Protein AF-A0A354XGJ2-F1 (afdb_monomer)

pLDDT: mean 89.41, std 8.44, range [53.97, 97.81]

Secondary structure (DSSP, 8-state):
-TTGGGEETTEE---EEEEE-TTSPEEEEEETTTEEEETTEEEEHHHHHHHHHTSTT-SEEEEEEEEETTTEEEEEEEEE-

Solvent-accessible surface area (backbone atoms only — not comparable to full-atom values): 4901 Å² total; per-residue (Å²): 109,85,70,59,77,33,53,55,98,92,40,78,60,83,51,64,35,64,52,72,49,100,86,69,51,75,46,78,77,49,40,65,86,52,52,29,54,39,70,88,41,82,41,58,24,66,62,52,28,59,59,52,49,71,40,91,71,39,73,45,58,49,47,44,65,37,83,33,98,87,31,56,18,40,83,44,77,50,75,40,97

Radius of gyration: 15.97 Å; Cα contacts (8 Å, |Δi|>4): 123; chains: 1; bounding box: 41×35×41 Å

Nearest PDB structures (foldseek):
  8wev-assembly1_A-2  TM=8.270E-01  e=4.536E-07  Amycolatopsis thermoflava N1165
  5gtd-assembly1_A  TM=7.997E-01  e=5.746E-07  Bacillus subtilis subsp. subtilis str. 168
  5kyt-assembly2_B  TM=8.408E-01  e=2.516E-06  Photinus pyralis
  5kyv-assembly2_B  TM=8.394E-01  e=2.372E-06  Photinus pyralis
  3ni2-assembly1_A  TM=6.159E-01  e=1.238E-06  Populus tomentosa

Mean predicted aligned error: 7.29 Å

Sequence (81 aa):
TRSEELWREGWLHTGDVGSLDAHGFLAISDRIKDVIKTGGEWLSSLELESYISQCPGVAEVAVIGVADDKWGERPAALVVP

Foldseek 3Di:
DVQVVQDDPNDGNPQWDWDADPVGDIDTDGGVQQWEQFQNDTDGQVVVQVVVCPDPQFPGKGWHWDQDPRTRTDIDIDTDD

Structure (mmCIF, N/CA/C/O backbone):
data_AF-A0A354XGJ2-F1
#
_entry.id   AF-A0A354XGJ2-F1
#
loop_
_atom_site.group_PDB
_atom_site.id
_atom_site.type_symbol
_atom_site.label_atom_id
_atom_site.label_alt_id
_atom_site.label_comp_id
_atom_site.label_asym_id
_atom_site.label_entity_id
_atom_site.label_seq_id
_atom_site.pdbx_PDB_ins_code
_atom_site.Cartn_x
_atom_site.Cartn_y
_atom_site.Cartn_z
_atom_site.occupancy
_atom_site.B_iso_or_equiv
_atom_site.auth_seq_id
_atom_site.auth_comp_id
_atom_site.auth_asym_id
_atom_site.auth_atom_id
_atom_site.pdbx_PDB_model_num
ATOM 1 N N . THR A 1 1 ? 0.609 -22.312 -13.827 1.00 53.97 1 THR A N 1
ATOM 2 C CA . THR A 1 1 ? 0.426 -21.706 -12.477 1.00 53.97 1 THR A CA 1
ATOM 3 C C . THR A 1 1 ? 0.582 -20.201 -12.589 1.00 53.97 1 THR A C 1
ATOM 5 O O . THR A 1 1 ? 1.212 -19.753 -13.534 1.00 53.97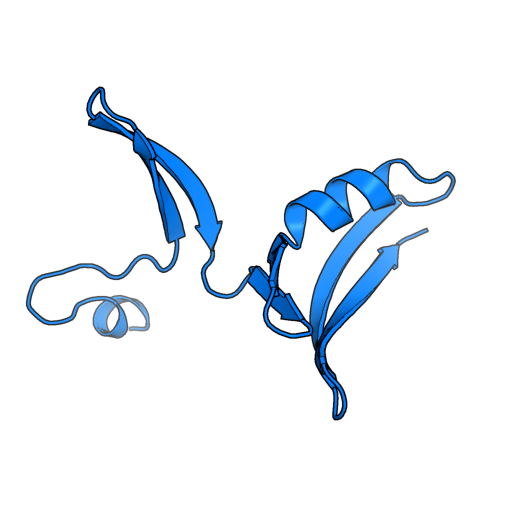 1 THR A O 1
ATOM 8 N N . ARG A 1 2 ? 0.083 -19.403 -11.630 1.00 62.84 2 ARG A N 1
ATOM 9 C CA . ARG A 1 2 ? 0.297 -17.934 -11.602 1.00 62.84 2 ARG A CA 1
ATOM 10 C C . ARG A 1 2 ? 1.775 -17.519 -11.758 1.00 62.84 2 ARG A C 1
ATOM 12 O O . ARG A 1 2 ? 2.063 -16.405 -12.158 1.00 62.84 2 ARG A O 1
ATOM 19 N N . SER A 1 3 ? 2.707 -18.423 -11.452 1.00 72.69 3 SER A N 1
ATOM 20 C CA . SER A 1 3 ? 4.153 -18.255 -11.617 1.00 72.69 3 SER A CA 1
ATOM 21 C C . SER A 1 3 ? 4.626 -18.206 -13.077 1.00 72.69 3 SER A C 1
ATOM 23 O O . SER A 1 3 ? 5.591 -17.506 -13.353 1.00 72.69 3 SER A O 1
ATOM 25 N N . GLU A 1 4 ? 3.980 -18.918 -14.008 1.00 81.00 4 GLU A N 1
ATOM 26 C CA . GLU A 1 4 ? 4.364 -18.924 -15.435 1.00 81.00 4 GLU A CA 1
ATOM 27 C C . GLU A 1 4 ? 4.043 -17.582 -16.107 1.00 81.00 4 GLU A C 1
ATOM 29 O O . GLU A 1 4 ? 4.796 -17.118 -16.954 1.00 81.00 4 GLU A O 1
ATOM 34 N N . GLU A 1 5 ? 2.977 -16.911 -15.662 1.00 82.38 5 GLU A N 1
ATOM 35 C CA . GLU A 1 5 ? 2.545 -15.594 -16.155 1.00 82.38 5 GLU A CA 1
ATOM 36 C C . GLU A 1 5 ? 3.536 -14.464 -15.819 1.00 82.38 5 GLU A C 1
ATOM 38 O O . GLU A 1 5 ? 3.521 -13.411 -16.460 1.00 82.38 5 GLU A O 1
ATOM 43 N N . LEU A 1 6 ? 4.399 -14.669 -14.816 1.00 84.88 6 LEU A N 1
ATOM 44 C CA . LEU A 1 6 ? 5.403 -13.689 -14.392 1.00 84.88 6 LEU A CA 1
ATOM 45 C C . LEU A 1 6 ? 6.629 -13.664 -15.310 1.00 84.88 6 LEU A C 1
ATOM 47 O O . LEU A 1 6 ? 7.364 -12.678 -15.302 1.00 84.88 6 LEU A O 1
ATOM 51 N N . TRP A 1 7 ? 6.864 -14.725 -16.085 1.00 91.19 7 TRP A N 1
ATOM 52 C CA . TRP A 1 7 ? 8.004 -14.827 -16.990 1.00 91.19 7 TRP A CA 1
ATOM 53 C C . TRP A 1 7 ? 7.619 -14.349 -18.387 1.00 91.19 7 TRP A C 1
ATOM 55 O O . TRP A 1 7 ? 6.780 -14.957 -19.052 1.00 91.19 7 TRP A O 1
ATOM 65 N N . ARG A 1 8 ? 8.248 -13.273 -18.864 1.00 88.88 8 ARG A N 1
ATOM 66 C CA . ARG A 1 8 ? 8.078 -12.782 -20.240 1.00 88.88 8 ARG A CA 1
ATOM 67 C C . ARG A 1 8 ? 9.426 -12.366 -20.797 1.00 88.88 8 ARG A C 1
ATOM 69 O O . ARG A 1 8 ? 10.226 -11.759 -20.098 1.00 88.88 8 ARG A O 1
ATOM 76 N N . GLU A 1 9 ? 9.688 -12.749 -22.043 1.00 89.12 9 GLU A N 1
ATOM 77 C CA . GLU A 1 9 ? 10.916 -12.376 -22.763 1.00 89.12 9 GLU A CA 1
ATOM 78 C C . GLU A 1 9 ? 12.220 -12.743 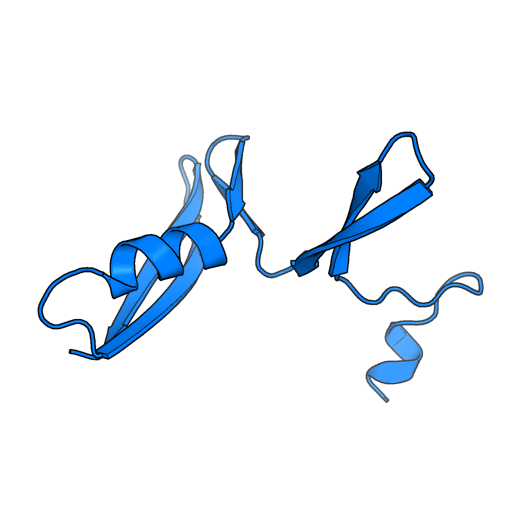-22.019 1.00 89.12 9 GLU A C 1
ATOM 80 O O . GLU A 1 9 ? 13.243 -12.085 -22.165 1.00 89.12 9 GLU A O 1
ATOM 85 N N . GLY A 1 10 ? 12.193 -13.808 -21.208 1.00 91.44 10 GLY A N 1
ATOM 86 C CA . GLY A 1 10 ? 13.342 -14.248 -20.406 1.00 91.44 10 GLY A CA 1
ATOM 87 C C . GLY A 1 10 ? 13.525 -13.513 -19.073 1.00 91.44 10 GLY A C 1
ATOM 88 O O . GLY A 1 10 ? 14.467 -13.822 -18.347 1.00 91.44 10 GLY A O 1
ATOM 89 N N . TRP A 1 11 ? 12.620 -12.598 -18.717 1.00 90.88 11 TRP A N 1
ATOM 90 C CA . TRP A 1 11 ? 12.655 -11.828 -17.474 1.00 90.88 11 TRP A CA 1
ATOM 91 C C . TRP A 1 11 ? 11.522 -12.214 -16.525 1.00 90.88 11 TRP A C 1
ATOM 93 O O . TRP A 1 11 ? 10.392 -12.466 -16.948 1.00 90.88 11 TRP A O 1
ATOM 103 N N . LEU A 1 12 ? 11.824 -12.216 -15.223 1.00 90.00 12 LEU A N 1
ATOM 104 C CA . LEU A 1 12 ? 10.838 -12.374 -14.158 1.00 90.00 12 LEU A CA 1
ATOM 105 C C . LEU A 1 12 ? 10.300 -11.000 -13.744 1.00 90.00 12 LEU A C 1
ATOM 107 O O . LEU A 1 12 ? 11.011 -10.195 -13.144 1.00 90.00 12 LEU A O 1
ATOM 111 N N . HIS A 1 13 ? 9.024 -10.748 -14.014 1.00 88.44 13 HIS A N 1
ATOM 112 C CA . HIS A 1 13 ? 8.339 -9.532 -13.590 1.00 88.44 13 HIS A CA 1
ATOM 113 C C . HIS A 1 13 ? 7.794 -9.701 -12.168 1.00 88.44 13 HIS A C 1
ATOM 115 O O . HIS A 1 13 ? 6.664 -10.150 -11.983 1.00 88.44 13 HIS A O 1
ATOM 121 N N . THR A 1 14 ? 8.584 -9.335 -11.156 1.00 87.25 14 THR A N 1
ATOM 122 C CA . THR A 1 14 ? 8.187 -9.480 -9.740 1.00 87.25 14 THR A CA 1
ATOM 123 C C . THR A 1 14 ? 7.022 -8.567 -9.350 1.00 87.25 14 THR A C 1
ATOM 125 O O . THR A 1 14 ? 6.238 -8.890 -8.453 1.00 87.25 14 THR A O 1
ATOM 128 N N . GLY A 1 15 ? 6.881 -7.448 -10.068 1.00 84.19 15 GLY A N 1
ATOM 129 C CA . GLY A 1 15 ? 5.905 -6.408 -9.766 1.00 84.19 15 GLY A CA 1
ATOM 130 C C . GLY A 1 15 ? 6.316 -5.531 -8.587 1.00 84.19 15 GLY A C 1
ATOM 131 O O . GLY A 1 15 ? 5.467 -4.803 -8.087 1.00 84.19 15 GLY A O 1
ATOM 132 N N . ASP A 1 16 ? 7.573 -5.594 -8.148 1.00 86.19 16 ASP A N 1
ATOM 133 C CA . ASP A 1 16 ? 8.119 -4.694 -7.135 1.00 86.19 16 ASP A CA 1
ATOM 134 C C . ASP A 1 16 ? 8.647 -3.413 -7.792 1.00 86.19 16 ASP A C 1
ATOM 136 O O . ASP A 1 16 ? 9.202 -3.428 -8.893 1.00 86.19 16 ASP A O 1
ATOM 140 N N . VAL A 1 17 ? 8.456 -2.297 -7.105 1.00 82.94 17 VAL A N 1
ATOM 141 C CA . VAL A 1 17 ? 8.963 -0.975 -7.455 1.00 82.94 17 VAL A CA 1
ATOM 142 C C . VAL A 1 17 ? 10.236 -0.750 -6.658 1.00 82.94 17 VAL A C 1
ATOM 144 O O . VAL A 1 17 ? 10.261 -0.930 -5.440 1.00 82.94 17 VAL A O 1
ATOM 147 N N . GLY A 1 18 ? 11.294 -0.330 -7.341 1.00 87.06 18 GLY A N 1
ATOM 148 C CA . GLY A 1 18 ? 12.543 0.031 -6.694 1.00 87.06 18 GLY A CA 1
ATOM 149 C C . GLY A 1 18 ? 13.292 1.118 -7.444 1.00 87.06 18 GLY A C 1
ATOM 150 O O . GLY A 1 18 ? 13.073 1.341 -8.636 1.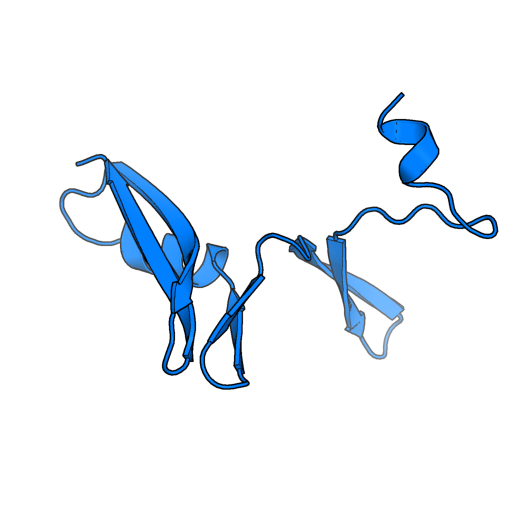00 87.06 18 GLY A O 1
ATOM 151 N N . SER A 1 19 ? 14.184 1.791 -6.728 1.00 87.88 19 SER A N 1
ATOM 152 C CA . SER A 1 19 ? 15.068 2.824 -7.261 1.00 87.88 19 SER A CA 1
ATOM 153 C C . SER A 1 19 ? 16.519 2.371 -7.162 1.00 87.88 19 SER A C 1
ATOM 155 O O . SER A 1 19 ? 16.934 1.847 -6.126 1.00 87.88 19 SER A O 1
ATOM 157 N N . LEU A 1 20 ? 17.288 2.600 -8.226 1.00 94.62 20 LEU A N 1
ATOM 158 C CA . LEU A 1 20 ? 18.730 2.379 -8.237 1.00 94.62 20 LEU A CA 1
ATOM 159 C C . LEU A 1 20 ? 19.448 3.700 -7.954 1.00 94.62 20 LEU A C 1
ATOM 161 O O . LEU A 1 20 ? 19.144 4.709 -8.595 1.00 94.62 20 LEU A O 1
ATOM 165 N N . ASP A 1 21 ? 20.396 3.699 -7.023 1.00 92.56 21 ASP A N 1
ATOM 166 C CA . ASP A 1 21 ? 21.235 4.871 -6.775 1.00 92.56 21 ASP A CA 1
ATOM 167 C C . ASP A 1 21 ? 22.473 4.924 -7.696 1.00 92.56 21 ASP A C 1
ATOM 169 O O . ASP A 1 21 ? 22.752 4.011 -8.478 1.00 92.56 21 ASP A O 1
ATOM 173 N N . ALA A 1 22 ? 23.242 6.016 -7.601 1.00 95.38 22 ALA A N 1
ATOM 174 C CA . ALA A 1 22 ? 24.450 6.229 -8.404 1.00 95.38 22 ALA A CA 1
ATOM 175 C C . ALA A 1 22 ? 25.604 5.258 -8.076 1.00 95.38 22 ALA A C 1
ATOM 177 O O . ALA A 1 22 ? 26.571 5.176 -8.833 1.00 95.38 22 ALA A O 1
ATOM 178 N N . HIS A 1 23 ? 25.518 4.536 -6.959 1.00 95.06 23 HIS A N 1
ATOM 179 C CA . HIS A 1 23 ? 26.502 3.549 -6.519 1.00 95.06 23 HIS A CA 1
ATOM 180 C C . HIS A 1 23 ? 26.078 2.112 -6.858 1.00 95.06 23 HIS A C 1
ATOM 182 O O . HIS A 1 23 ? 26.841 1.177 -6.612 1.00 95.06 23 HIS A O 1
ATOM 188 N N . GLY A 1 24 ? 24.901 1.936 -7.468 1.00 93.62 24 GLY A N 1
ATOM 189 C CA . GLY A 1 24 ? 24.369 0.644 -7.885 1.00 93.62 24 GLY A CA 1
ATOM 190 C C . GLY A 1 24 ? 23.603 -0.102 -6.792 1.00 93.62 24 GLY A C 1
ATOM 191 O O . GLY A 1 24 ? 23.331 -1.291 -6.967 1.00 93.62 24 GLY A O 1
ATOM 192 N N . PHE A 1 25 ? 23.240 0.551 -5.684 1.00 93.94 25 PHE A N 1
ATOM 193 C CA . PHE A 1 25 ? 22.360 -0.055 -4.687 1.00 93.94 25 PHE A CA 1
ATOM 194 C C . PHE A 1 25 ? 20.902 0.032 -5.141 1.00 93.94 25 PHE A C 1
ATOM 196 O O . PHE A 1 25 ? 20.424 1.086 -5.562 1.00 93.94 25 PHE A O 1
ATOM 203 N N . LEU A 1 26 ? 20.193 -1.093 -5.036 1.00 91.69 26 LEU A N 1
ATOM 204 C CA . LEU A 1 26 ? 18.762 -1.192 -5.303 1.00 91.69 26 LEU A CA 1
ATOM 205 C C . LEU A 1 26 ? 17.987 -1.095 -3.987 1.00 91.69 26 LEU A C 1
ATOM 207 O O . LEU A 1 26 ? 18.126 -1.963 -3.123 1.00 91.69 26 LEU A O 1
ATOM 211 N N . ALA A 1 27 ? 17.137 -0.079 -3.863 1.00 88.81 27 ALA A N 1
ATOM 212 C CA . ALA A 1 27 ? 16.147 0.011 -2.796 1.00 88.81 27 ALA A CA 1
ATOM 213 C C . ALA A 1 27 ? 14.784 -0.439 -3.334 1.00 88.81 27 ALA A C 1
ATOM 215 O O . ALA A 1 27 ? 14.304 0.120 -4.318 1.00 88.81 27 ALA A O 1
ATOM 216 N N . ILE A 1 28 ? 14.173 -1.444 -2.703 1.00 87.00 28 ILE A N 1
ATOM 217 C CA . ILE A 1 28 ? 12.807 -1.891 -3.011 1.00 87.00 28 ILE A CA 1
ATOM 218 C C . ILE A 1 28 ? 11.852 -1.110 -2.112 1.00 87.00 28 ILE A C 1
ATOM 220 O O . ILE A 1 28 ? 12.029 -1.107 -0.894 1.00 87.00 28 ILE A O 1
ATOM 224 N N . SER A 1 29 ? 10.875 -0.437 -2.710 1.00 76.06 29 SER A N 1
ATOM 225 C CA . SER A 1 29 ? 10.015 0.523 -2.013 1.00 76.06 29 SER A CA 1
ATOM 226 C C . SER A 1 29 ? 8.573 0.052 -1.876 1.00 76.06 29 SER A C 1
ATOM 228 O O . SER A 1 29 ? 7.983 0.252 -0.823 1.00 76.06 29 SER A O 1
ATOM 230 N N . ASP A 1 30 ? 7.997 -0.546 -2.920 1.00 70.56 30 ASP A N 1
ATOM 231 C CA . ASP A 1 30 ? 6.575 -0.905 -2.929 1.00 70.56 30 ASP A CA 1
ATOM 232 C C . ASP A 1 30 ? 6.282 -1.972 -3.994 1.00 70.56 30 ASP A C 1
ATOM 234 O O . ASP A 1 30 ? 7.192 -2.428 -4.691 1.00 70.56 30 ASP A O 1
ATOM 238 N N . ARG A 1 31 ? 5.021 -2.362 -4.173 1.00 80.06 31 ARG A N 1
ATOM 239 C CA . ARG A 1 31 ? 4.577 -3.153 -5.327 1.00 80.06 31 ARG A CA 1
ATOM 240 C C . ARG A 1 31 ? 3.846 -2.255 -6.302 1.00 80.06 31 ARG A C 1
ATOM 242 O O . ARG A 1 31 ? 3.096 -1.372 -5.918 1.00 80.06 31 ARG A O 1
ATOM 249 N N . ILE A 1 32 ? 3.978 -2.535 -7.592 1.00 72.81 32 ILE A N 1
ATOM 250 C CA . ILE A 1 32 ? 3.379 -1.727 -8.661 1.00 72.81 32 ILE A CA 1
ATOM 251 C C . ILE A 1 32 ? 1.847 -1.658 -8.555 1.00 72.81 32 ILE A C 1
ATOM 253 O O . ILE A 1 32 ? 1.234 -0.731 -9.065 1.00 72.81 32 ILE A O 1
ATOM 257 N N . LYS A 1 33 ? 1.239 -2.649 -7.890 1.00 69.81 33 LYS A N 1
ATOM 258 C CA . LYS A 1 33 ? -0.199 -2.717 -7.602 1.00 69.81 33 LYS A CA 1
ATOM 259 C C . LYS A 1 33 ? -0.627 -1.958 -6.338 1.00 69.81 33 LYS A C 1
ATOM 261 O O . LYS A 1 33 ? -1.822 -1.800 -6.130 1.00 69.81 33 LYS A O 1
ATOM 266 N N . ASP A 1 34 ? 0.327 -1.554 -5.506 1.00 70.94 34 ASP A N 1
ATOM 267 C CA . ASP A 1 34 ? 0.103 -0.943 -4.192 1.00 70.94 34 ASP A CA 1
ATOM 268 C C . ASP A 1 34 ? 0.408 0.580 -4.223 1.00 70.94 34 ASP A C 1
ATOM 270 O O . ASP A 1 34 ? 0.233 1.278 -3.225 1.00 70.94 34 ASP A O 1
ATOM 274 N N . VAL A 1 35 ? 0.767 1.132 -5.395 1.00 77.12 35 VAL A N 1
ATOM 275 C CA . VAL A 1 35 ? 0.880 2.583 -5.636 1.00 77.12 35 VAL A CA 1
ATOM 276 C C . VAL A 1 35 ? -0.443 3.135 -6.166 1.00 77.12 35 VAL A C 1
ATOM 278 O O . VAL A 1 35 ? -1.008 2.588 -7.112 1.00 77.12 35 VAL A O 1
ATOM 281 N N . ILE A 1 36 ? -0.913 4.243 -5.591 1.00 87.19 36 ILE A N 1
ATOM 282 C CA . ILE A 1 36 ? -2.185 4.883 -5.949 1.00 87.19 36 ILE A CA 1
ATOM 283 C C . ILE A 1 36 ? -1.906 6.078 -6.854 1.00 87.19 36 ILE A C 1
ATOM 285 O O . ILE A 1 36 ? -1.157 6.986 -6.476 1.00 87.19 36 ILE A O 1
ATOM 289 N N . LYS A 1 37 ? -2.522 6.107 -8.040 1.00 89.50 37 LYS A N 1
ATOM 290 C CA . LYS A 1 37 ? -2.341 7.199 -9.003 1.00 89.50 37 LYS A CA 1
ATOM 291 C C . LYS A 1 37 ? -3.491 8.197 -8.921 1.00 89.50 37 LYS A C 1
ATOM 293 O O . LYS A 1 37 ? -4.483 8.090 -9.640 1.00 89.50 37 LYS A O 1
ATOM 298 N N . THR A 1 38 ? -3.326 9.207 -8.075 1.00 91.12 38 THR A N 1
ATOM 299 C CA . THR A 1 38 ? -4.344 10.235 -7.821 1.00 91.12 38 THR A CA 1
ATOM 300 C C . THR A 1 38 ? -3.943 11.569 -8.442 1.00 91.12 38 THR A C 1
ATOM 302 O O . THR A 1 38 ? -2.913 12.146 -8.107 1.00 91.12 38 THR A O 1
ATOM 305 N N . GLY A 1 39 ? -4.752 12.089 -9.367 1.00 89.12 39 GLY A N 1
ATOM 306 C CA . GLY A 1 39 ? -4.555 13.435 -9.921 1.00 89.12 39 GLY A CA 1
ATOM 307 C C . GLY A 1 39 ? -3.267 13.648 -10.715 1.00 89.12 39 GLY A C 1
ATOM 308 O O . GLY A 1 39 ? -2.818 14.781 -10.843 1.00 89.12 39 GLY A O 1
ATOM 309 N N . GLY A 1 40 ? -2.686 12.574 -11.252 1.00 87.81 40 GLY A N 1
ATOM 310 C CA . GLY A 1 40 ? -1.421 12.612 -11.993 1.00 87.81 40 GLY A CA 1
ATOM 311 C C . GLY A 1 40 ? -0.182 12.334 -11.141 1.00 87.81 40 GLY A C 1
ATOM 312 O O . GLY A 1 40 ? 0.875 12.077 -11.712 1.00 87.81 40 GLY A O 1
ATOM 313 N N . GLU A 1 41 ? -0.329 12.293 -9.818 1.00 87.88 41 GLU A N 1
ATOM 314 C CA . GLU A 1 41 ? 0.740 11.986 -8.869 1.00 87.88 41 GLU A CA 1
ATOM 315 C C . GLU A 1 41 ? 0.708 10.512 -8.454 1.00 87.88 41 GLU A C 1
ATOM 317 O O . GLU A 1 41 ? -0.342 9.860 -8.476 1.00 87.88 41 GLU A O 1
ATOM 322 N N . TRP A 1 42 ? 1.870 9.992 -8.063 1.00 87.81 42 TRP A N 1
ATOM 323 C CA . TRP A 1 42 ? 2.021 8.645 -7.519 1.00 87.81 42 TRP A CA 1
ATOM 324 C C . TRP A 1 42 ? 2.167 8.730 -6.005 1.00 87.81 42 TRP A C 1
ATOM 326 O O . TRP A 1 42 ? 3.097 9.364 -5.509 1.00 87.81 42 TRP A O 1
ATOM 336 N N . LEU A 1 43 ? 1.257 8.086 -5.282 1.00 87.38 43 LEU A N 1
ATOM 337 C CA . LEU A 1 43 ? 1.217 8.101 -3.826 1.00 87.38 43 LEU A CA 1
ATOM 338 C C . LEU A 1 43 ? 1.412 6.683 -3.283 1.00 87.38 43 LEU A C 1
ATOM 340 O O . LEU A 1 43 ? 0.754 5.750 -3.750 1.00 87.38 43 LEU A O 1
ATOM 344 N N . SER A 1 44 ? 2.298 6.514 -2.299 1.00 87.56 44 SER A N 1
ATOM 345 C CA . SER A 1 44 ? 2.493 5.216 -1.644 1.00 87.56 44 SER A CA 1
ATOM 346 C C . SER A 1 44 ? 1.379 4.962 -0.629 1.00 87.56 44 SER A C 1
ATOM 348 O O . SER A 1 44 ? 1.117 5.788 0.250 1.00 87.56 44 SER A O 1
ATOM 350 N N . SER A 1 45 ? 0.725 3.805 -0.741 1.00 89.69 45 SER A N 1
ATOM 351 C CA . SER A 1 45 ? -0.253 3.343 0.251 1.00 89.69 45 SER A CA 1
ATOM 352 C C . SER A 1 45 ? 0.400 3.110 1.616 1.00 89.69 45 SER A C 1
ATOM 354 O O . SER A 1 45 ? -0.154 3.536 2.626 1.00 89.69 45 SE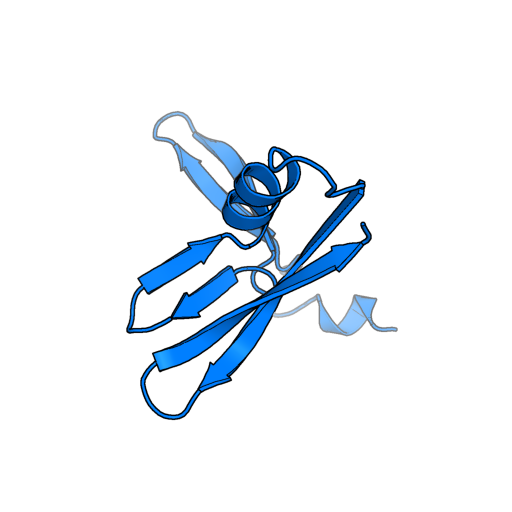R A O 1
ATOM 356 N N . LEU A 1 46 ? 1.615 2.550 1.644 1.00 90.00 46 LEU A N 1
ATOM 357 C CA . LEU A 1 46 ? 2.382 2.274 2.865 1.00 90.00 46 LEU A CA 1
ATOM 358 C C . LEU A 1 46 ? 2.703 3.539 3.667 1.00 90.00 46 LEU A C 1
ATOM 360 O O . LEU A 1 46 ? 2.657 3.533 4.897 1.00 90.00 46 LEU A O 1
ATOM 364 N N . GLU A 1 47 ? 3.029 4.639 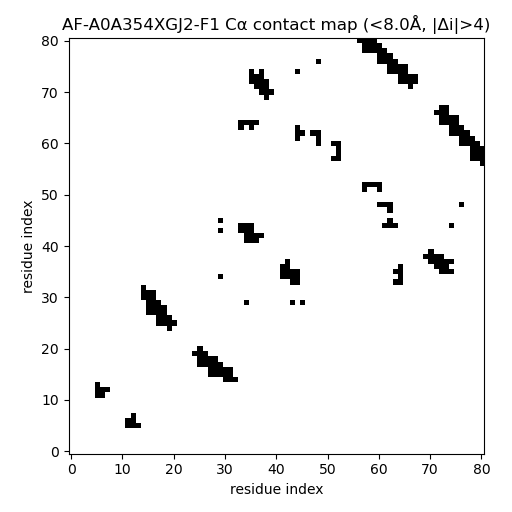2.986 1.00 91.75 47 GLU A N 1
ATOM 365 C CA . GLU A 1 47 ? 3.289 5.915 3.657 1.00 91.75 47 GLU A CA 1
ATOM 366 C C . GLU A 1 47 ? 2.014 6.446 4.334 1.00 91.75 47 GLU A C 1
ATOM 368 O O . GLU A 1 47 ? 2.045 6.847 5.501 1.00 91.75 47 GLU A O 1
ATOM 373 N N . LEU A 1 48 ? 0.868 6.365 3.647 1.00 93.50 48 LEU A N 1
ATOM 374 C CA . LEU A 1 48 ? -0.427 6.724 4.229 1.00 93.50 48 LEU A CA 1
ATOM 375 C C . LEU A 1 48 ? -0.808 5.813 5.403 1.00 93.50 48 LEU A C 1
ATOM 377 O O . LEU A 1 48 ? -1.256 6.312 6.435 1.00 93.50 48 LEU A O 1
ATOM 381 N N . GLU A 1 49 ? -0.612 4.501 5.278 1.00 95.44 49 GLU A N 1
ATOM 382 C CA 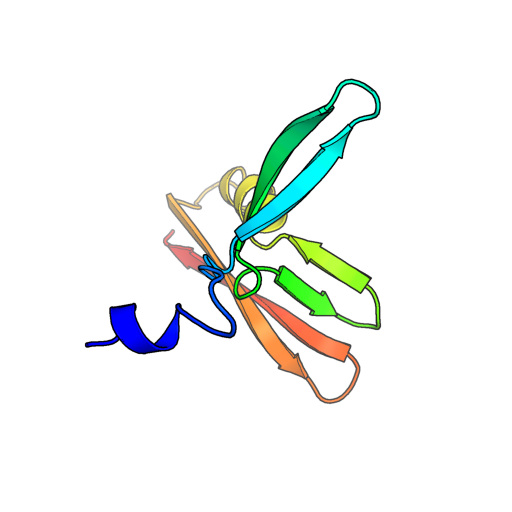. GLU A 1 49 ? -0.832 3.531 6.358 1.00 95.44 49 GLU A CA 1
ATOM 383 C C . GLU A 1 49 ? 0.036 3.851 7.580 1.00 95.44 49 GLU A C 1
ATOM 385 O O . GLU A 1 49 ? -0.467 3.905 8.704 1.00 95.44 49 GLU A O 1
ATOM 390 N N . SER A 1 50 ? 1.317 4.158 7.363 1.00 96.06 50 SER A N 1
ATOM 391 C CA . SER A 1 50 ? 2.250 4.559 8.419 1.00 96.06 50 SER A CA 1
ATOM 392 C C . SER A 1 50 ? 1.757 5.795 9.175 1.00 96.06 50 SER A C 1
ATOM 394 O O . SER A 1 50 ? 1.761 5.808 10.409 1.00 96.06 50 SER A O 1
ATOM 396 N N . TYR A 1 51 ? 1.254 6.817 8.477 1.00 96.94 51 TYR A N 1
ATOM 397 C CA . TYR A 1 51 ? 0.687 7.999 9.133 1.00 96.94 51 TYR A CA 1
ATOM 398 C C . TYR A 1 51 ? -0.626 7.710 9.867 1.00 96.94 51 TYR A C 1
ATOM 400 O O . TYR A 1 51 ? -0.808 8.163 10.998 1.00 96.94 51 TYR A O 1
ATOM 408 N N . ILE A 1 52 ? -1.537 6.944 9.264 1.00 97.38 52 ILE A N 1
ATOM 409 C CA . ILE A 1 52 ? -2.848 6.657 9.863 1.00 97.38 52 ILE A CA 1
ATOM 410 C C . ILE A 1 52 ? -2.709 5.748 11.089 1.00 97.38 52 ILE A C 1
ATOM 412 O O . ILE A 1 52 ? -3.402 5.967 12.080 1.00 97.38 52 ILE A O 1
ATOM 416 N N . SER A 1 53 ? -1.774 4.794 11.071 1.00 97.38 53 SER A N 1
ATOM 417 C CA . SER A 1 53 ? -1.503 3.889 12.200 1.00 97.38 53 SER A CA 1
ATOM 418 C C . SER A 1 53 ? -1.080 4.610 13.487 1.00 97.38 53 SER A C 1
ATOM 420 O O . SER A 1 53 ? -1.214 4.066 14.579 1.00 97.38 53 SER A O 1
ATOM 422 N N . GLN A 1 54 ? -0.601 5.854 13.382 1.00 97.69 54 GLN A N 1
ATOM 423 C CA . GLN A 1 54 ? -0.225 6.683 14.530 1.00 97.69 54 GLN A CA 1
ATOM 424 C C . GLN A 1 54 ? -1.422 7.417 15.160 1.00 97.69 54 GLN A C 1
ATOM 426 O O . GLN A 1 54 ? -1.268 8.065 16.199 1.00 97.69 54 GLN A O 1
ATOM 431 N N . CYS A 1 55 ? -2.612 7.353 14.555 1.00 97.56 55 CYS A N 1
ATOM 432 C CA . CYS A 1 55 ? -3.810 7.986 15.099 1.00 97.56 55 CYS A CA 1
ATOM 433 C C . CYS A 1 55 ? -4.351 7.199 16.312 1.00 97.56 55 CYS A C 1
ATOM 435 O O . CYS A 1 55 ? -4.427 5.971 16.264 1.00 97.56 55 CYS A O 1
ATOM 437 N N . PRO A 1 56 ? -4.790 7.872 17.396 1.00 97.62 56 PRO A N 1
ATOM 438 C CA . PRO A 1 56 ? -5.413 7.193 18.530 1.00 97.62 56 PRO A CA 1
ATOM 439 C C . PRO A 1 56 ? -6.663 6.402 18.121 1.00 97.62 56 PRO A C 1
ATOM 441 O O . PRO A 1 56 ? -7.549 6.948 17.465 1.00 97.62 56 PRO A O 1
ATOM 444 N N . GLY A 1 57 ? -6.758 5.147 18.570 1.00 95.75 57 GLY A N 1
ATOM 445 C CA . GLY A 1 57 ? -7.891 4.265 18.261 1.00 95.75 57 GLY A CA 1
ATOM 446 C C . GLY A 1 57 ? -7.827 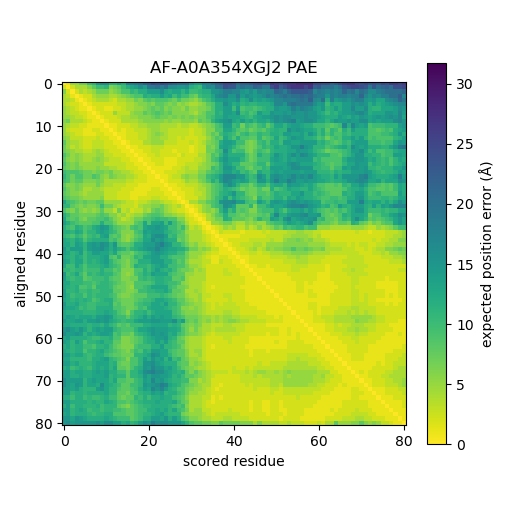3.628 16.872 1.00 95.75 57 GLY A C 1
ATOM 447 O O . GLY A 1 57 ? -8.871 3.355 16.295 1.00 95.75 57 GLY A 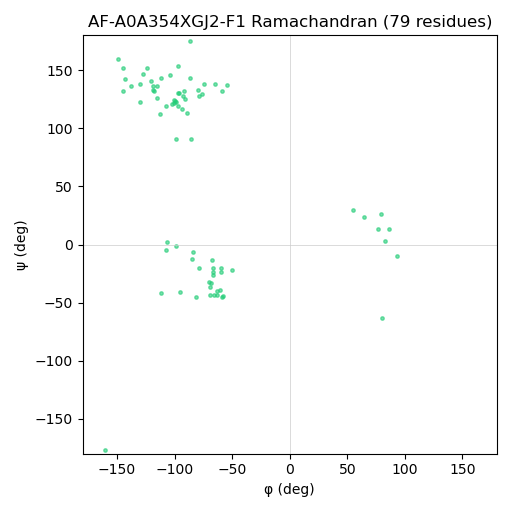O 1
ATOM 448 N N . VAL A 1 58 ? -6.622 3.460 16.320 1.00 97.62 58 VAL A N 1
ATOM 449 C CA . VAL A 1 58 ? -6.356 2.639 15.135 1.00 97.62 58 VAL A CA 1
ATOM 450 C C . VAL A 1 58 ? -5.510 1.448 15.573 1.00 97.62 58 VAL A C 1
ATOM 452 O O . VAL A 1 58 ? -4.355 1.620 15.961 1.00 97.62 58 VAL A O 1
ATOM 455 N N . ALA A 1 59 ? -6.076 0.246 15.522 1.00 97.12 59 ALA A N 1
ATOM 456 C CA . ALA A 1 59 ? -5.347 -1.000 15.731 1.00 97.12 59 ALA A CA 1
ATOM 457 C C . ALA A 1 59 ? -4.613 -1.438 14.454 1.00 97.12 59 ALA A C 1
ATOM 459 O O . ALA A 1 59 ? -3.442 -1.808 14.507 1.00 97.12 59 ALA A O 1
ATOM 460 N N . GLU A 1 60 ? -5.291 -1.367 13.305 1.00 96.69 60 GLU A N 1
ATOM 461 C CA . GLU A 1 60 ? -4.751 -1.736 11.991 1.00 96.69 60 GLU A CA 1
ATOM 462 C C . GLU A 1 60 ? -5.320 -0.822 10.899 1.00 96.69 60 GLU A C 1
ATOM 464 O O . GLU A 1 60 ? -6.443 -0.316 11.007 1.00 96.69 60 GLU A O 1
ATOM 469 N N . VAL A 1 61 ? -4.557 -0.624 9.822 1.00 97.44 61 VAL A N 1
ATOM 470 C CA . VAL A 1 61 ? -4.990 0.146 8.652 1.00 97.44 61 VAL A CA 1
ATOM 471 C C . VAL A 1 61 ? -4.458 -0.471 7.364 1.00 97.44 61 VAL A C 1
ATOM 473 O O . VAL A 1 61 ? -3.324 -0.937 7.319 1.00 97.44 61 VAL A O 1
ATOM 476 N N . ALA A 1 62 ? -5.282 -0.435 6.318 1.00 95.19 62 ALA A N 1
ATOM 477 C CA . ALA A 1 62 ? -4.873 -0.686 4.941 1.00 95.19 62 ALA A CA 1
ATOM 478 C C . ALA A 1 62 ? -5.385 0.440 4.036 1.00 95.19 62 ALA A C 1
ATOM 480 O O . ALA A 1 62 ? -6.537 0.869 4.174 1.00 95.19 62 ALA A O 1
ATOM 481 N N . VAL A 1 63 ? -4.562 0.914 3.104 1.00 95.00 63 VAL A N 1
ATOM 482 C CA . VAL A 1 63 ? -4.922 1.979 2.162 1.00 95.00 63 VAL A CA 1
ATOM 483 C C . VAL A 1 63 ? -4.923 1.436 0.740 1.00 95.00 63 VAL A C 1
ATOM 485 O O . VAL A 1 63 ? -3.939 0.889 0.259 1.00 95.00 63 VAL A O 1
ATOM 488 N N . ILE A 1 64 ? -6.042 1.620 0.040 1.00 91.75 64 ILE A N 1
ATOM 489 C CA . ILE A 1 64 ? -6.216 1.156 -1.340 1.00 91.75 64 ILE A CA 1
ATOM 490 C C . ILE A 1 64 ? -6.608 2.298 -2.273 1.00 91.75 64 ILE A C 1
ATOM 492 O O . ILE A 1 64 ? -7.264 3.260 -1.864 1.00 91.75 64 ILE A O 1
ATOM 496 N N . GLY A 1 65 ? -6.239 2.173 -3.546 1.00 92.00 65 GLY A N 1
ATOM 497 C CA . GLY A 1 65 ? -6.754 3.025 -4.612 1.00 92.00 65 GLY A CA 1
ATOM 498 C C . GLY A 1 65 ? -8.172 2.605 -4.993 1.00 92.00 65 GLY A C 1
ATOM 499 O O . GLY A 1 65 ? -8.436 1.429 -5.246 1.00 92.00 65 GLY A O 1
ATOM 500 N N . VAL A 1 66 ? -9.097 3.560 -5.032 1.00 93.00 66 VAL A N 1
ATOM 501 C CA . VAL A 1 66 ? -10.473 3.354 -5.504 1.00 93.00 66 VAL A CA 1
ATOM 502 C C . VAL A 1 66 ? -10.711 4.254 -6.705 1.00 93.00 66 VAL A C 1
ATOM 504 O O . VAL A 1 66 ? -10.328 5.419 -6.669 1.00 93.00 66 VAL A O 1
ATOM 507 N N . ALA A 1 67 ? -11.356 3.735 -7.751 1.00 92.94 67 ALA A N 1
ATOM 508 C CA . ALA A 1 67 ? -11.685 4.520 -8.937 1.00 92.94 67 ALA A CA 1
ATOM 509 C C . ALA A 1 67 ? -12.468 5.798 -8.576 1.00 92.94 67 ALA A C 1
ATOM 511 O O . ALA A 1 67 ? -13.374 5.768 -7.735 1.00 92.94 67 ALA A O 1
ATOM 512 N N . ASP A 1 68 ? -12.109 6.909 -9.214 1.00 95.38 68 ASP A N 1
ATOM 513 C CA . ASP A 1 68 ? -12.696 8.227 -8.983 1.00 95.38 68 ASP A CA 1
ATOM 514 C C . ASP A 1 68 ? -12.779 9.035 -10.285 1.00 95.38 68 ASP A C 1
ATOM 516 O O . ASP A 1 68 ? -11.799 9.152 -11.021 1.00 95.38 68 ASP A O 1
ATOM 520 N N . ASP A 1 69 ? -13.940 9.638 -10.552 1.00 94.69 69 ASP A N 1
ATOM 521 C CA . ASP A 1 69 ? -14.204 10.358 -11.807 1.00 94.69 69 ASP A CA 1
ATOM 522 C C . ASP A 1 69 ? -13.351 11.625 -11.980 1.00 94.69 69 ASP A C 1
ATOM 524 O O . ASP A 1 69 ? -13.140 12.087 -13.103 1.00 94.69 69 ASP A O 1
ATOM 528 N N . LYS A 1 70 ? -12.866 12.219 -10.883 1.00 93.50 70 LYS A N 1
ATOM 529 C CA . LYS A 1 70 ? -12.079 13.457 -10.913 1.00 93.50 70 LYS A CA 1
ATOM 530 C C . LYS A 1 70 ? -10.581 13.177 -10.910 1.00 93.50 70 LYS A C 1
ATOM 532 O O . LYS A 1 70 ? -9.831 13.871 -11.596 1.00 93.50 70 LYS A O 1
ATOM 537 N N . TRP A 1 71 ? -10.147 12.209 -10.111 1.00 92.94 71 TRP A N 1
ATOM 538 C CA . TRP A 1 71 ? -8.728 11.976 -9.837 1.00 92.94 71 TRP A CA 1
ATOM 539 C C . TRP A 1 71 ? -8.160 10.727 -10.517 1.00 92.94 71 TRP A C 1
ATOM 541 O O . TRP A 1 71 ? -6.950 10.506 -10.452 1.00 92.94 71 TRP A O 1
ATOM 551 N N . GLY A 1 72 ? -9.001 9.940 -11.194 1.00 92.19 72 GLY A N 1
ATOM 552 C CA . GLY A 1 72 ? -8.661 8.619 -11.719 1.00 92.19 72 GLY A CA 1
ATOM 553 C C . GLY A 1 72 ? -8.735 7.577 -10.609 1.00 92.19 72 GLY A C 1
ATOM 554 O O . GLY A 1 72 ? -9.599 6.702 -10.634 1.00 92.19 72 GLY A O 1
ATOM 555 N N . GLU A 1 73 ? -7.884 7.728 -9.596 1.00 92.81 73 GLU A N 1
ATOM 556 C CA . GLU A 1 73 ? -7.952 6.976 -8.345 1.00 92.81 73 GLU A CA 1
ATOM 557 C C . GLU A 1 73 ? -7.942 7.931 -7.150 1.00 92.81 73 GLU A C 1
ATOM 559 O O . GLU A 1 73 ? -7.284 8.968 -7.177 1.00 92.81 73 GLU A O 1
ATOM 564 N N . ARG A 1 74 ? -8.646 7.568 -6.078 1.00 94.44 74 ARG A N 1
ATOM 565 C CA . ARG A 1 74 ? -8.567 8.227 -4.771 1.00 94.44 74 ARG A CA 1
ATOM 566 C C . ARG A 1 74 ? -8.118 7.227 -3.703 1.00 94.44 74 ARG A C 1
ATOM 568 O O . ARG A 1 74 ? -8.605 6.093 -3.711 1.00 94.44 74 ARG A O 1
ATOM 575 N N . PRO A 1 75 ? -7.259 7.622 -2.750 1.00 94.69 75 PRO A N 1
ATOM 576 C CA . PRO A 1 75 ? -6.942 6.775 -1.607 1.00 94.69 75 PRO A CA 1
ATOM 577 C C . PRO A 1 75 ? -8.168 6.542 -0.715 1.00 94.69 75 PRO A C 1
ATOM 579 O O . PRO A 1 75 ? -8.928 7.471 -0.423 1.00 94.69 75 PRO A O 1
ATOM 582 N N . ALA A 1 76 ? -8.351 5.308 -0.256 1.00 95.12 76 ALA A N 1
ATOM 583 C CA . ALA A 1 76 ? -9.353 4.928 0.730 1.00 95.12 76 ALA A CA 1
ATOM 584 C C . ALA A 1 76 ? -8.701 4.099 1.841 1.00 95.12 76 ALA A C 1
ATOM 586 O O . ALA A 1 76 ? -8.116 3.053 1.571 1.00 95.12 76 ALA A O 1
ATOM 587 N N . ALA A 1 77 ? -8.823 4.566 3.084 1.00 96.75 77 ALA A N 1
ATOM 588 C CA . ALA A 1 77 ? -8.319 3.868 4.260 1.00 96.75 77 ALA A CA 1
ATOM 589 C C . ALA A 1 77 ? -9.404 2.969 4.866 1.00 96.75 77 ALA A C 1
ATOM 591 O O . ALA A 1 77 ? -10.509 3.431 5.162 1.00 96.75 77 ALA A O 1
ATOM 592 N N . LEU A 1 78 ? -9.076 1.697 5.072 1.00 97.25 78 LEU A N 1
ATOM 593 C CA . LEU A 1 78 ? -9.857 0.753 5.860 1.00 97.25 78 LEU A CA 1
ATOM 594 C C . LEU A 1 78 ? -9.196 0.636 7.230 1.00 97.25 78 LEU A C 1
ATOM 596 O O . LEU A 1 78 ? -8.021 0.293 7.311 1.00 97.25 78 LEU A O 1
ATOM 600 N N . VAL A 1 79 ? -9.947 0.946 8.285 1.00 97.75 79 VAL A N 1
ATOM 601 C CA . VAL A 1 79 ? -9.425 1.077 9.649 1.00 97.75 79 VAL A CA 1
ATOM 602 C C . VAL A 1 79 ? -10.096 0.066 10.568 1.00 97.75 79 VAL A C 1
ATOM 604 O O . VAL A 1 79 ? -11.325 -0.046 10.580 1.00 97.75 79 VAL A O 1
ATOM 607 N N . VAL A 1 80 ? -9.284 -0.630 11.359 1.00 97.81 80 VAL A N 1
ATOM 608 C CA . VAL A 1 80 ? -9.723 -1.420 12.513 1.00 97.81 80 VAL A CA 1
ATOM 609 C C . VAL A 1 80 ? -9.498 -0.574 13.771 1.00 97.81 80 VAL A C 1
ATOM 611 O O . VAL A 1 80 ? -8.364 -0.137 13.974 1.00 97.81 80 VAL A O 1
ATOM 614 N N . PRO A 1 81 ? -10.540 -0.303 14.580 1.00 92.81 81 PRO A N 1
ATOM 615 C CA . PRO A 1 81 ? -10.410 0.460 15.822 1.00 92.81 81 PRO A CA 1
ATOM 616 C C . PRO A 1 81 ? -9.581 -0.230 16.911 1.00 92.81 81 PRO A C 1
ATOM 618 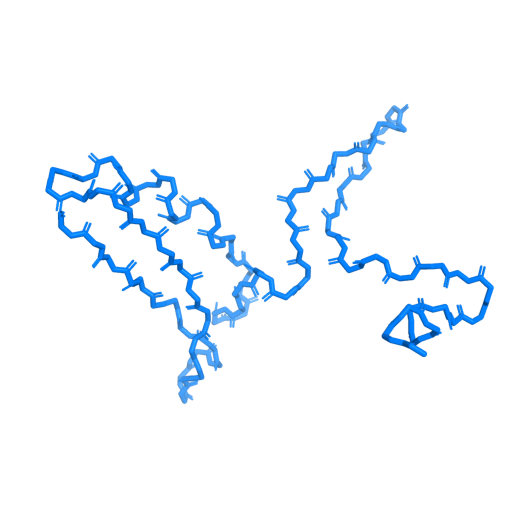O O . PRO A 1 81 ? -9.649 -1.478 16.992 1.00 92.81 81 PRO A O 1
#